Protein AF-A0AAD7UDD6-F1 (afdb_monomer_lite)

pLDDT: mean 72.3, std 20.08, range [33.0, 93.81]

Secondary structure (DSSP, 8-state):
------HHHHHHHHHTT--TT-B-TT--BHHHHHHHTT-HHHHHHHHTTT--TT---TT---HHHHHHHHT-HHHHHHHHHTT--TT---TT---HHHHHHHHHHTTSS--GGGTT--SSS--HHHHHHHHS------

Organism: NCBI:txid2483200

InterPro domains:
  IPR002110 Ankyrin repeat [PF12796] (10-89)
  IPR002110 Ankyrin repeat [PR01415] (27-42)
  IPR002110 Ankyrin repeat [PR01415] (75-89)
  IPR002110 Ankyrin repeat [PS50088] (26-58)
  IPR002110 Ankyrin repeat [PS50088] (59-91)
  IPR002110 Ankyrin repeat [SM00248] (26-55)
  IPR002110 Ankyrin repeat [SM00248] (59-88)
  IPR036770 Ankyrin repeat-containing domain superfamily [G3DSA:1.25.40.20] (4-131)
  IPR036770 Ankyrin repeat-containing domain superfamily [SSF48403] (9-103)

Foldseek 3Di:
DPPDPDLVNLVVCVVVVHDLQDADPQQAGQLLVCLLVLPLSSNVVSVVSPHDQCRATPQSQGSLLNNLLNVSVSSNVVSVVSPRDQCRAGNLNDGSPNSNVCSVVCVVDDDPPCPPDDPPPPPPVVVVVVVPPDDPDD

Radius of gyration: 17.07 Å; chains: 1; bounding box: 42×26×57 Å

Structure (mmCIF, N/CA/C/O backbone):
data_AF-A0AAD7UDD6-F1
#
_entry.id   AF-A0AAD7UDD6-F1
#
loop_
_atom_site.group_PDB
_atom_site.id
_atom_site.type_symbol
_atom_site.label_atom_id
_atom_site.label_alt_id
_atom_site.label_comp_id
_atom_site.label_asym_id
_atom_site.label_entity_id
_atom_site.label_seq_id
_atom_site.pdbx_PDB_ins_code
_atom_site.Cartn_x
_atom_site.Cartn_y
_atom_site.Cartn_z
_atom_site.occupancy
_atom_site.B_iso_or_equiv
_atom_site.auth_seq_id
_atom_site.auth_comp_id
_atom_site.auth_asym_id
_atom_site.auth_atom_id
_atom_site.pdbx_PDB_model_num
ATOM 1 N N . MET A 1 1 ? 15.458 4.733 -7.124 1.00 36.47 1 MET A N 1
ATOM 2 C CA . MET A 1 1 ? 14.985 6.051 -7.611 1.00 36.47 1 MET A CA 1
ATOM 3 C C . MET A 1 1 ? 13.513 5.931 -8.015 1.00 36.47 1 MET A C 1
ATOM 5 O O . MET A 1 1 ? 13.216 5.771 -9.183 1.00 36.47 1 MET A O 1
ATOM 9 N N . LEU A 1 2 ? 12.586 5.929 -7.047 1.00 40.62 2 LEU A N 1
ATOM 10 C CA . LEU A 1 2 ? 11.126 5.812 -7.273 1.00 40.62 2 LEU A CA 1
ATOM 11 C C . LEU A 1 2 ? 10.439 7.191 -7.199 1.00 40.62 2 LEU A C 1
ATOM 13 O O . LEU A 1 2 ? 9.331 7.343 -6.691 1.00 40.62 2 LEU A O 1
ATOM 17 N N . MET A 1 3 ? 11.142 8.228 -7.656 1.00 45.69 3 MET A N 1
ATOM 18 C CA . MET A 1 3 ? 10.623 9.591 -7.691 1.00 45.69 3 MET A CA 1
ATOM 19 C C . MET A 1 3 ? 9.809 9.738 -8.981 1.00 45.69 3 MET A C 1
ATOM 21 O O . MET A 1 3 ? 10.383 9.797 -10.060 1.00 45.69 3 MET A O 1
ATOM 25 N N . MET A 1 4 ? 8.482 9.803 -8.830 1.00 53.50 4 MET A N 1
ATOM 26 C CA . MET A 1 4 ? 7.482 10.166 -9.852 1.00 53.50 4 MET A CA 1
ATOM 27 C C . MET A 1 4 ? 6.949 9.043 -10.756 1.00 53.50 4 MET A C 1
ATOM 29 O O . MET A 1 4 ? 7.048 9.112 -11.971 1.00 53.50 4 MET A O 1
ATOM 33 N N . LEU A 1 5 ? 6.267 8.045 -10.182 1.00 62.84 5 LEU A N 1
ATOM 3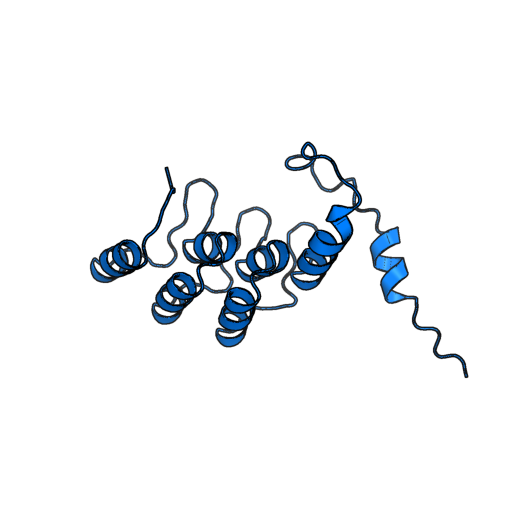4 C CA . LEU A 1 5 ? 5.306 7.239 -10.960 1.00 62.84 5 LEU A CA 1
ATOM 35 C C . LEU A 1 5 ? 4.222 8.171 -11.531 1.00 62.84 5 LEU A C 1
ATOM 37 O O . LEU A 1 5 ? 3.345 8.592 -10.780 1.00 62.84 5 LEU A O 1
ATOM 41 N N . SER A 1 6 ? 4.274 8.529 -12.811 1.00 72.31 6 SER A N 1
ATOM 42 C CA . SER A 1 6 ? 3.143 9.181 -13.475 1.00 72.31 6 SER A CA 1
ATOM 43 C C . SER A 1 6 ? 2.039 8.152 -13.729 1.00 72.31 6 SER A C 1
ATOM 45 O O . SER A 1 6 ? 2.318 6.966 -13.923 1.00 72.31 6 SER A O 1
ATOM 47 N N . VAL A 1 7 ? 0.776 8.585 -13.780 1.00 74.31 7 VAL A N 1
ATOM 48 C CA . VAL A 1 7 ? -0.351 7.720 -14.185 1.00 74.31 7 VAL A CA 1
ATOM 49 C C . VAL A 1 7 ? -0.068 7.067 -15.541 1.00 74.31 7 VAL A C 1
ATOM 51 O O . VAL A 1 7 ? -0.381 5.896 -15.750 1.00 74.31 7 VAL A O 1
ATOM 54 N N . SER A 1 8 ? 0.559 7.808 -16.458 1.00 80.38 8 SER A N 1
ATOM 55 C CA . SER A 1 8 ? 0.923 7.317 -17.789 1.00 80.38 8 SER A CA 1
ATOM 56 C C . SER A 1 8 ? 1.927 6.168 -17.726 1.00 80.38 8 SER A C 1
ATOM 58 O O . SER A 1 8 ? 1.731 5.159 -18.401 1.00 80.38 8 SER A O 1
ATOM 60 N N . ASP A 1 9 ? 2.948 6.275 -16.875 1.00 79.50 9 ASP A N 1
ATOM 61 C CA . ASP A 1 9 ? 3.977 5.240 -16.731 1.00 79.50 9 ASP A CA 1
ATOM 62 C C . ASP A 1 9 ? 3.382 3.957 -16.151 1.00 79.50 9 ASP A C 1
ATOM 64 O O . ASP A 1 9 ? 3.631 2.869 -16.669 1.00 79.50 9 ASP A O 1
ATOM 68 N N . VAL A 1 10 ? 2.516 4.090 -15.137 1.00 80.12 10 VAL A N 1
ATOM 69 C CA . VAL A 1 10 ? 1.773 2.961 -14.554 1.00 80.12 10 VAL A CA 1
ATOM 70 C C . VAL A 1 10 ? 0.916 2.280 -15.616 1.00 80.12 10 VAL A C 1
ATOM 72 O O . VAL A 1 10 ? 0.968 1.062 -15.776 1.00 80.12 10 VAL A O 1
ATOM 75 N N . ARG A 1 11 ? 0.155 3.052 -16.401 1.00 77.94 11 ARG A N 1
ATOM 76 C CA . ARG A 1 11 ? -0.703 2.497 -17.457 1.00 77.94 11 ARG A CA 1
ATOM 77 C C . ARG A 1 11 ? 0.100 1.773 -18.534 1.00 77.94 11 ARG A C 1
ATOM 79 O O . ARG A 1 11 ? -0.327 0.702 -18.964 1.00 77.94 11 ARG A O 1
ATOM 86 N N . ILE A 1 12 ? 1.232 2.334 -18.959 1.00 81.62 12 ILE A N 1
ATOM 87 C CA . ILE A 1 12 ? 2.105 1.735 -19.976 1.00 81.62 12 ILE A CA 1
ATOM 88 C C . ILE A 1 12 ? 2.763 0.459 -19.443 1.00 81.62 12 ILE A C 1
ATOM 90 O O . ILE A 1 12 ? 2.795 -0.543 -20.156 1.00 81.62 12 ILE A O 1
ATOM 94 N N . ALA A 1 13 ? 3.254 0.459 -18.201 1.00 80.25 13 ALA A N 1
ATOM 95 C CA . ALA A 1 13 ? 3.853 -0.723 -17.585 1.00 80.25 13 ALA A CA 1
ATOM 96 C C . ALA A 1 13 ? 2.846 -1.883 -17.504 1.00 80.25 13 ALA A C 1
ATOM 98 O O . ALA A 1 13 ? 3.136 -2.986 -17.972 1.00 80.25 13 ALA A O 1
ATOM 99 N N . LEU A 1 14 ? 1.629 -1.613 -17.025 1.00 81.06 14 LEU A N 1
ATOM 100 C CA . LEU A 1 14 ? 0.566 -2.620 -16.940 1.00 81.06 14 LEU A CA 1
ATOM 101 C C . LEU A 1 14 ? 0.113 -3.105 -18.326 1.00 81.06 14 LEU A C 1
ATOM 103 O O . LEU A 1 14 ? -0.134 -4.292 -18.508 1.00 81.06 14 LEU A O 1
ATOM 107 N N . ALA A 1 15 ? 0.058 -2.222 -19.331 1.00 80.94 15 ALA A N 1
ATOM 108 C CA . ALA A 1 15 ? -0.261 -2.612 -20.709 1.00 80.94 15 ALA A CA 1
ATOM 109 C C . ALA A 1 15 ? 0.813 -3.514 -21.344 1.00 80.94 15 ALA A C 1
ATOM 111 O O . ALA A 1 15 ? 0.507 -4.309 -22.227 1.00 80.94 15 ALA A O 1
ATOM 112 N N . ARG A 1 16 ? 2.065 -3.413 -20.883 1.00 84.56 16 ARG A N 1
ATOM 113 C CA . ARG A 1 16 ? 3.181 -4.277 -21.301 1.00 84.56 16 ARG A CA 1
ATOM 114 C C . ARG A 1 16 ? 3.235 -5.614 -20.549 1.00 84.56 16 ARG A C 1
ATOM 116 O O . ARG A 1 16 ? 4.188 -6.358 -20.745 1.00 84.56 16 ARG A O 1
ATOM 123 N N . GLY A 1 17 ? 2.250 -5.911 -19.699 1.00 81.25 17 GLY A N 1
ATOM 124 C CA . GLY A 1 17 ? 2.176 -7.168 -18.951 1.00 81.25 17 GLY A CA 1
ATOM 125 C C . GLY A 1 17 ? 3.045 -7.214 -17.693 1.00 81.25 17 GLY A C 1
ATOM 126 O O . GLY A 1 17 ? 3.361 -8.303 -17.225 1.00 81.25 17 GLY A O 1
ATOM 127 N N . HIS A 1 18 ? 3.449 -6.061 -17.144 1.00 83.19 18 HIS A N 1
ATOM 128 C CA . HIS A 1 18 ? 4.107 -6.043 -15.835 1.00 83.19 18 HIS A CA 1
ATOM 129 C C . HIS A 1 18 ? 3.117 -6.455 -14.746 1.00 83.19 18 HIS A C 1
ATOM 131 O O . HIS A 1 18 ? 1.948 -6.065 -14.783 1.00 83.19 18 HIS A O 1
ATOM 137 N N . ASP A 1 19 ? 3.611 -7.198 -13.759 1.00 86.06 19 ASP A N 1
ATOM 138 C CA . ASP A 1 19 ? 2.830 -7.567 -12.586 1.00 86.06 19 ASP A CA 1
ATOM 139 C C . ASP A 1 19 ? 2.434 -6.316 -11.786 1.00 86.06 19 ASP A C 1
ATOM 141 O O . ASP A 1 19 ? 3.283 -5.524 -11.367 1.00 86.06 19 ASP A O 1
ATOM 145 N N . VAL A 1 20 ? 1.128 -6.147 -11.574 1.00 87.94 20 VAL A N 1
ATOM 146 C CA . VAL A 1 20 ? 0.541 -5.055 -10.786 1.00 87.94 20 VAL A CA 1
ATOM 147 C C . VAL A 1 20 ? 0.914 -5.150 -9.302 1.00 87.94 20 VAL A C 1
ATOM 149 O O . VAL A 1 20 ? 0.955 -4.135 -8.605 1.00 87.94 20 VAL A O 1
ATOM 152 N N . ASN A 1 21 ? 1.238 -6.357 -8.832 1.00 88.25 21 ASN A N 1
ATOM 153 C CA . ASN A 1 21 ? 1.582 -6.655 -7.446 1.00 88.25 21 ASN A CA 1
ATOM 154 C C . ASN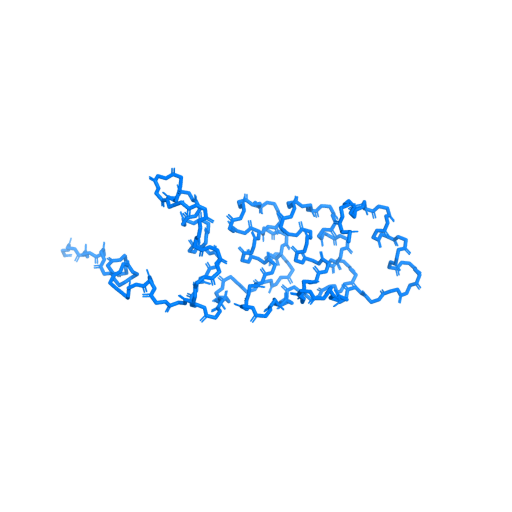 A 1 21 ? 3.088 -6.659 -7.186 1.00 88.25 21 ASN A C 1
ATOM 156 O O . ASN A 1 21 ? 3.529 -7.095 -6.118 1.00 88.25 21 ASN A O 1
ATOM 160 N N . CYS A 1 22 ? 3.882 -6.140 -8.128 1.00 86.19 22 CYS A N 1
ATOM 161 C CA . CYS A 1 22 ? 5.319 -6.046 -7.947 1.00 86.19 22 CYS A CA 1
ATOM 162 C C . CYS A 1 22 ? 5.668 -5.216 -6.701 1.00 86.19 22 CYS A C 1
ATOM 164 O O . CYS A 1 22 ? 4.973 -4.264 -6.316 1.00 86.19 22 CYS A O 1
ATOM 166 N N . ARG A 1 23 ? 6.761 -5.616 -6.053 1.00 85.19 23 ARG A N 1
ATOM 167 C CA . ARG A 1 23 ? 7.280 -4.986 -4.841 1.00 85.19 23 ARG A CA 1
ATOM 168 C C . ARG A 1 23 ? 8.689 -4.481 -5.100 1.00 85.19 23 ARG A C 1
ATOM 170 O O . ARG A 1 23 ? 9.440 -5.109 -5.842 1.00 85.19 23 ARG A O 1
ATOM 177 N N . ASP A 1 24 ? 9.030 -3.350 -4.498 1.00 81.88 24 ASP A N 1
ATOM 178 C CA . ASP A 1 24 ? 10.409 -2.867 -4.495 1.00 81.88 24 ASP A CA 1
ATOM 179 C C . ASP A 1 24 ? 11.272 -3.589 -3.444 1.00 81.88 24 ASP A C 1
ATOM 181 O O . ASP A 1 24 ? 10.774 -4.397 -2.659 1.00 81.88 24 ASP A O 1
ATOM 185 N N . ASP A 1 25 ? 12.563 -3.255 -3.387 1.00 81.81 25 ASP A N 1
ATOM 186 C CA . ASP A 1 25 ? 13.522 -3.848 -2.438 1.00 81.81 25 ASP A CA 1
ATOM 187 C C . ASP A 1 25 ? 13.150 -3.614 -0.961 1.00 81.81 25 ASP A C 1
ATOM 189 O O . ASP A 1 25 ? 13.657 -4.281 -0.065 1.00 81.81 25 ASP A O 1
ATOM 193 N N . SER A 1 26 ? 12.257 -2.657 -0.684 1.00 77.19 26 SER A N 1
ATOM 194 C CA . SER A 1 26 ? 11.722 -2.373 0.653 1.00 77.19 26 SER A CA 1
ATOM 195 C C . SER A 1 26 ? 10.396 -3.096 0.930 1.00 77.19 26 SER A C 1
ATOM 197 O O . SER A 1 26 ? 9.757 -2.844 1.956 1.00 77.19 26 SER A O 1
ATOM 199 N N . GLY A 1 27 ? 9.951 -3.965 0.019 1.00 82.50 27 GLY A N 1
ATOM 200 C CA . GLY A 1 27 ? 8.696 -4.705 0.108 1.00 82.50 27 GLY A CA 1
ATOM 201 C C . GLY A 1 27 ? 7.449 -3.854 -0.138 1.00 82.50 27 GLY A C 1
ATOM 202 O O . GLY A 1 27 ? 6.354 -4.272 0.234 1.00 82.50 27 GLY A O 1
ATOM 203 N N . ARG A 1 28 ? 7.579 -2.658 -0.724 1.00 84.31 28 ARG A N 1
ATOM 204 C CA . ARG A 1 28 ? 6.443 -1.767 -1.002 1.00 84.31 28 ARG A CA 1
ATOM 205 C C . ARG A 1 28 ? 5.810 -2.138 -2.334 1.00 84.31 28 ARG A C 1
ATOM 207 O O . ARG A 1 28 ? 6.492 -2.134 -3.356 1.00 84.31 28 ARG A O 1
ATOM 214 N N . SER A 1 29 ? 4.505 -2.401 -2.331 1.00 89.50 29 SER A N 1
ATOM 215 C CA . SER A 1 29 ? 3.735 -2.551 -3.568 1.00 89.50 29 SER A CA 1
ATOM 216 C C . SER A 1 29 ? 3.517 -1.201 -4.259 1.00 89.50 29 SER A C 1
ATOM 218 O O . SER A 1 29 ? 3.558 -0.140 -3.626 1.00 89.50 29 SER A O 1
ATOM 220 N N . LEU A 1 30 ? 3.213 -1.231 -5.557 1.00 88.19 30 LEU A N 1
ATOM 221 C CA . LEU A 1 30 ? 2.756 -0.049 -6.300 1.00 88.19 30 LEU A CA 1
ATOM 222 C C . LEU A 1 30 ? 1.584 0.653 -5.596 1.00 88.19 30 LEU A C 1
ATOM 224 O O . LEU A 1 30 ? 1.579 1.881 -5.470 1.00 88.19 30 LEU A O 1
ATOM 228 N N . LEU A 1 31 ? 0.625 -0.128 -5.085 1.00 91.25 31 LEU A N 1
ATOM 229 C CA . LEU A 1 31 ? -0.545 0.384 -4.375 1.00 91.25 31 LEU A CA 1
ATOM 230 C C . LEU A 1 31 ? -0.160 1.053 -3.048 1.00 91.25 31 LEU A C 1
ATOM 232 O O . LEU A 1 31 ? -0.694 2.113 -2.721 1.00 91.25 31 LEU A O 1
ATOM 236 N N . TYR A 1 32 ? 0.817 0.502 -2.323 1.00 89.81 32 TYR A N 1
ATOM 237 C CA . TYR A 1 32 ? 1.367 1.129 -1.120 1.00 89.81 32 TYR A CA 1
ATOM 238 C C . TYR A 1 32 ? 2.003 2.489 -1.438 1.00 89.81 32 TYR A C 1
ATOM 240 O O . TYR A 1 32 ? 1.739 3.476 -0.754 1.00 89.81 32 TYR A O 1
ATOM 248 N N . VAL A 1 33 ? 2.811 2.574 -2.500 1.00 87.56 33 VAL A N 1
ATOM 249 C CA . VAL A 1 33 ? 3.468 3.830 -2.903 1.00 87.56 33 VAL A CA 1
ATOM 250 C C . VAL A 1 33 ? 2.446 4.872 -3.371 1.00 87.56 33 VAL A C 1
ATOM 252 O O . VAL A 1 33 ? 2.585 6.055 -3.055 1.00 87.56 33 VAL A O 1
ATOM 255 N N . ALA A 1 34 ? 1.406 4.462 -4.103 1.00 89.94 34 ALA A N 1
ATOM 256 C CA . ALA A 1 34 ? 0.295 5.342 -4.464 1.00 89.94 34 ALA A CA 1
ATOM 257 C C . ALA A 1 34 ? -0.438 5.862 -3.219 1.00 89.94 34 ALA A C 1
ATOM 259 O O . ALA A 1 34 ? -0.723 7.057 -3.135 1.00 89.94 34 ALA A O 1
ATOM 260 N N . SER A 1 35 ? -0.650 4.986 -2.235 1.00 90.69 35 SER A N 1
ATOM 261 C CA . SER A 1 35 ? -1.345 5.315 -0.991 1.00 90.69 35 SER A CA 1
ATOM 262 C C . SER A 1 35 ? -0.552 6.250 -0.091 1.00 90.69 35 SER A C 1
ATOM 264 O O . SER A 1 35 ? -1.114 7.196 0.447 1.00 90.69 35 SER A O 1
ATOM 266 N N . TYR A 1 36 ? 0.762 6.053 0.005 1.00 88.56 36 TYR A N 1
ATOM 267 C CA . TYR A 1 36 ? 1.669 6.968 0.696 1.00 88.56 36 TYR A CA 1
ATOM 268 C C . TYR A 1 36 ? 1.666 8.372 0.073 1.00 88.56 36 TYR A C 1
ATOM 270 O O . TYR A 1 36 ? 1.644 9.377 0.779 1.00 88.56 36 TYR A O 1
ATOM 278 N N . GLY A 1 37 ? 1.666 8.443 -1.261 1.00 85.25 37 GLY A N 1
ATOM 279 C CA . GLY A 1 37 ? 1.682 9.705 -2.001 1.00 85.25 37 GLY A CA 1
ATOM 280 C C . GLY A 1 37 ? 0.320 10.382 -2.170 1.00 85.25 37 GLY A C 1
ATOM 281 O O . GLY A 1 37 ? 0.269 11.417 -2.826 1.00 85.25 37 GLY A O 1
ATOM 282 N N . GLY A 1 38 ? -0.773 9.802 -1.662 1.00 88.75 38 GLY A N 1
ATOM 283 C CA . GLY A 1 38 ? -2.123 10.355 -1.832 1.00 88.75 38 GLY A CA 1
ATOM 284 C C . GLY A 1 38 ? -2.645 10.327 -3.273 1.00 88.75 38 GLY A C 1
ATOM 285 O O . GLY A 1 38 ? -3.535 11.092 -3.630 1.00 88.75 38 GLY A O 1
ATOM 286 N N . ARG A 1 39 ? -2.089 9.464 -4.131 1.00 90.56 39 ARG A N 1
ATOM 287 C CA . ARG A 1 39 ? -2.391 9.429 -5.571 1.00 90.56 39 ARG A CA 1
ATOM 288 C C . ARG A 1 39 ? -3.583 8.527 -5.854 1.00 90.56 39 ARG A C 1
ATOM 290 O O . ARG A 1 39 ? -3.421 7.367 -6.238 1.00 90.56 39 ARG A O 1
ATOM 297 N N . ALA A 1 40 ? -4.781 9.055 -5.609 1.00 91.94 40 ALA A N 1
ATOM 298 C CA . ALA A 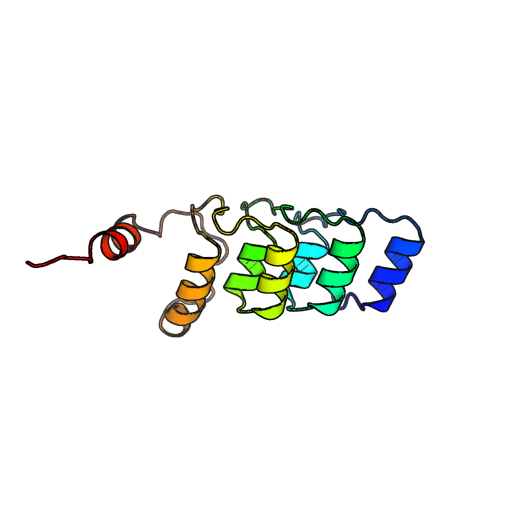1 40 ? -6.044 8.334 -5.773 1.00 91.94 40 ALA A CA 1
ATOM 299 C C . ALA A 1 40 ? -6.300 7.886 -7.223 1.00 91.94 40 ALA A C 1
ATOM 301 O O . ALA A 1 40 ? -6.855 6.815 -7.452 1.00 91.94 40 ALA A O 1
ATOM 302 N N . ASP A 1 41 ? -5.854 8.673 -8.199 1.00 91.19 41 ASP A N 1
ATOM 303 C CA . ASP A 1 41 ? -5.866 8.353 -9.626 1.00 91.19 41 ASP A CA 1
ATOM 304 C C . ASP A 1 41 ? -5.048 7.093 -9.950 1.00 91.19 41 ASP A C 1
ATOM 306 O O . ASP A 1 41 ? -5.537 6.182 -10.619 1.00 91.19 41 ASP A O 1
ATOM 310 N N . ILE A 1 42 ? -3.825 7.005 -9.426 1.00 90.75 42 ILE A N 1
ATOM 311 C CA . ILE A 1 42 ? -2.960 5.835 -9.597 1.00 90.75 42 ILE A CA 1
ATOM 312 C C . ILE A 1 42 ? -3.508 4.641 -8.818 1.00 90.75 42 ILE A C 1
ATOM 314 O O . ILE A 1 42 ? -3.553 3.540 -9.361 1.00 90.75 42 ILE A O 1
ATOM 318 N N . ALA A 1 43 ? -3.944 4.847 -7.571 1.00 92.50 43 ALA A N 1
ATOM 319 C CA . ALA A 1 43 ? -4.525 3.787 -6.750 1.00 92.50 43 ALA A CA 1
ATOM 320 C C . ALA A 1 43 ? -5.735 3.141 -7.442 1.00 92.50 43 ALA A C 1
ATOM 322 O O . ALA A 1 43 ? -5.823 1.916 -7.483 1.00 92.50 43 ALA A O 1
ATOM 323 N N . ARG A 1 44 ? -6.598 3.951 -8.074 1.00 93.19 44 ARG A N 1
ATOM 324 C CA . ARG A 1 44 ? -7.730 3.470 -8.876 1.00 93.19 44 ARG A CA 1
ATOM 325 C C . ARG A 1 44 ? -7.282 2.582 -10.028 1.00 93.19 44 ARG A C 1
ATOM 327 O O . ARG A 1 44 ? -7.725 1.448 -10.130 1.00 93.19 44 ARG A O 1
ATOM 334 N N . VAL A 1 45 ? -6.352 3.070 -10.853 1.00 91.31 45 VAL A N 1
ATOM 335 C CA . VAL A 1 45 ? -5.840 2.310 -12.005 1.00 91.31 45 VAL A CA 1
ATOM 336 C C . VAL A 1 45 ? -5.220 0.982 -11.571 1.00 91.31 45 VAL A C 1
ATOM 338 O O . VAL A 1 45 ? -5.361 -0.011 -12.277 1.00 91.31 45 VAL A O 1
ATOM 341 N N . LEU A 1 46 ? -4.521 0.955 -10.437 1.00 91.38 46 LEU A N 1
ATOM 342 C CA . LEU A 1 46 ? -3.921 -0.267 -9.906 1.00 91.38 46 LEU A CA 1
ATOM 343 C C . LEU A 1 46 ? -4.994 -1.261 -9.446 1.00 91.38 46 LEU A C 1
ATOM 345 O O . LEU A 1 46 ? -4.936 -2.434 -9.809 1.00 91.38 46 LEU A O 1
ATOM 349 N N . LEU A 1 47 ? -5.992 -0.798 -8.697 1.00 92.19 47 LEU A N 1
ATOM 350 C CA . LEU A 1 47 ? -7.070 -1.648 -8.192 1.00 92.19 47 LEU A CA 1
ATOM 351 C C . LEU A 1 47 ? -7.976 -2.184 -9.304 1.00 92.19 47 LEU A C 1
ATOM 353 O O . LEU A 1 47 ? -8.280 -3.374 -9.312 1.00 92.19 47 LEU A O 1
ATOM 357 N N . ASP A 1 48 ? -8.290 -1.368 -10.312 1.00 91.00 48 ASP A N 1
ATOM 358 C CA . ASP A 1 48 ? -9.007 -1.798 -11.524 1.00 91.00 48 ASP A CA 1
ATOM 359 C C . ASP A 1 48 ? -8.250 -2.891 -12.301 1.00 91.00 48 ASP A C 1
ATOM 361 O O . ASP A 1 48 ? -8.822 -3.605 -13.126 1.00 91.00 48 ASP A O 1
ATOM 365 N N . ARG A 1 49 ? -6.940 -3.014 -12.066 1.00 89.44 49 ARG A N 1
ATOM 366 C CA . ARG A 1 49 ? -6.058 -4.012 -12.684 1.00 89.44 49 ARG A CA 1
ATOM 367 C C . ARG A 1 49 ? -5.750 -5.189 -11.767 1.00 89.44 49 ARG A C 1
ATOM 369 O O . ARG A 1 49 ? -4.887 -5.991 -12.109 1.00 89.44 49 ARG A O 1
ATOM 376 N N . GLY A 1 50 ? -6.464 -5.318 -10.651 1.00 89.25 50 GLY A N 1
ATOM 377 C CA . GLY A 1 50 ? -6.322 -6.444 -9.732 1.00 89.25 50 GLY A CA 1
ATOM 378 C C . GLY A 1 50 ? -5.131 -6.319 -8.785 1.00 89.25 50 GLY A C 1
ATOM 379 O O . GLY A 1 50 ? -4.564 -7.336 -8.386 1.00 89.25 50 GLY A O 1
ATOM 380 N N . ALA A 1 51 ? -4.725 -5.092 -8.438 1.00 92.00 51 ALA A N 1
ATOM 381 C CA . ALA A 1 51 ? -3.792 -4.893 -7.336 1.00 92.00 51 ALA A CA 1
ATOM 382 C C . ALA A 1 51 ? -4.357 -5.489 -6.041 1.00 92.00 51 ALA A C 1
ATOM 384 O O . ALA A 1 51 ? -5.519 -5.275 -5.698 1.00 92.00 51 ALA A O 1
ATOM 385 N N . ASP A 1 52 ? -3.510 -6.195 -5.304 1.00 91.69 52 ASP A N 1
ATOM 386 C CA . ASP A 1 52 ? -3.824 -6.739 -3.995 1.00 91.69 52 ASP A CA 1
ATOM 387 C C . ASP A 1 52 ? -3.970 -5.593 -2.987 1.00 91.69 52 ASP A C 1
ATOM 389 O O . ASP A 1 52 ? -2.999 -4.950 -2.569 1.00 91.69 52 ASP A O 1
ATOM 393 N N . VAL A 1 53 ? -5.219 -5.344 -2.597 1.00 92.88 53 VAL A N 1
ATOM 394 C CA . VAL A 1 53 ? -5.599 -4.315 -1.628 1.00 92.88 53 VAL A CA 1
ATOM 395 C C . VAL A 1 53 ? -5.033 -4.592 -0.228 1.00 92.88 53 VAL A C 1
ATOM 397 O O . VAL A 1 53 ? -4.811 -3.657 0.546 1.00 92.88 53 VAL A O 1
ATOM 400 N N . HIS A 1 54 ? -4.719 -5.853 0.077 1.00 88.38 54 HIS A N 1
ATOM 401 C CA . HIS A 1 54 ? -4.158 -6.296 1.352 1.00 88.38 54 HIS A CA 1
ATOM 402 C C . HIS A 1 54 ? -2.632 -6.440 1.317 1.00 88.38 54 HIS A C 1
ATOM 404 O O . HIS A 1 54 ? -2.047 -6.920 2.289 1.00 88.38 54 HIS A O 1
ATOM 410 N N . ALA A 1 55 ? -1.965 -5.999 0.243 1.00 87.94 55 ALA A N 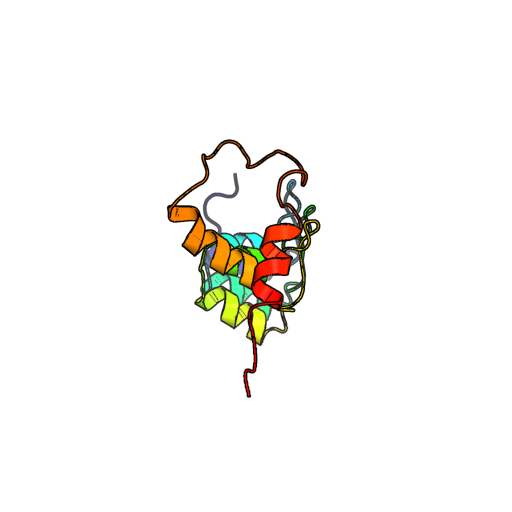1
ATOM 411 C CA . ALA A 1 55 ? -0.520 -6.125 0.095 1.00 87.94 55 ALA A CA 1
ATOM 412 C C . ALA A 1 55 ? 0.237 -5.335 1.176 1.00 87.94 55 ALA A C 1
ATOM 414 O O . ALA A 1 55 ? 0.449 -4.125 1.059 1.00 87.94 55 ALA A O 1
ATOM 415 N N . THR A 1 56 ? 0.684 -6.034 2.217 1.00 86.00 56 THR A N 1
ATOM 416 C CA . THR A 1 56 ? 1.436 -5.450 3.329 1.00 86.00 56 THR A CA 1
ATOM 417 C C . THR A 1 56 ? 2.936 -5.393 3.067 1.00 86.00 56 THR A C 1
ATOM 419 O O . THR A 1 56 ? 3.519 -6.240 2.382 1.00 86.00 56 THR A O 1
ATOM 422 N N . ARG A 1 57 ? 3.573 -4.383 3.666 1.00 84.81 57 ARG A N 1
ATOM 423 C CA . ARG A 1 57 ? 5.030 -4.293 3.816 1.00 84.81 57 ARG A CA 1
ATOM 424 C C . ARG A 1 57 ? 5.510 -5.225 4.944 1.00 84.81 57 ARG A C 1
ATOM 426 O O . ARG A 1 57 ? 4.710 -5.777 5.695 1.00 84.81 57 ARG A O 1
ATOM 433 N N . CYS A 1 58 ? 6.825 -5.385 5.087 1.00 78.50 58 CYS A N 1
ATOM 434 C CA . CYS A 1 58 ? 7.472 -6.200 6.122 1.00 78.50 58 CYS A CA 1
ATOM 435 C C . CYS A 1 58 ? 7.086 -5.872 7.579 1.00 78.50 58 CYS A C 1
ATOM 437 O O . CYS A 1 58 ? 7.197 -6.743 8.431 1.00 78.50 58 CYS A O 1
ATOM 439 N N . ASP A 1 59 ? 6.610 -4.661 7.872 1.00 76.00 59 ASP A N 1
ATOM 440 C CA . ASP A 1 59 ? 6.095 -4.245 9.189 1.00 76.00 59 ASP A CA 1
ATOM 441 C C . ASP A 1 59 ? 4.580 -4.494 9.356 1.00 76.00 59 ASP A C 1
ATOM 443 O O . ASP A 1 59 ? 3.947 -4.016 10.295 1.00 76.00 59 ASP A O 1
ATOM 447 N N . GLY A 1 60 ? 3.948 -5.170 8.398 1.00 82.50 60 GLY A N 1
ATOM 448 C CA . GLY A 1 60 ? 2.500 -5.354 8.375 1.00 82.50 60 GLY A CA 1
ATOM 449 C C . GLY A 1 60 ? 1.712 -4.103 7.969 1.00 82.50 60 GLY A C 1
ATOM 450 O O . GLY A 1 60 ? 0.484 -4.145 7.991 1.00 82.50 60 GLY A O 1
ATOM 451 N N . SER A 1 61 ? 2.363 -3.002 7.567 1.00 83.56 61 SER A N 1
ATOM 452 C CA . SER A 1 61 ? 1.652 -1.813 7.080 1.00 83.56 61 SER A CA 1
ATOM 453 C C . SER A 1 61 ? 0.954 -2.099 5.751 1.00 83.56 61 SER A C 1
ATOM 455 O O . SER A 1 61 ? 1.610 -2.399 4.750 1.00 83.56 61 SER A O 1
ATOM 457 N N . SER A 1 62 ? -0.373 -1.966 5.737 1.00 89.81 62 SER A N 1
ATOM 458 C CA . SER A 1 62 ? -1.213 -2.074 4.541 1.00 89.81 62 SER A CA 1
ATOM 459 C C . SER A 1 62 ? -1.301 -0.738 3.779 1.00 89.81 62 SER A C 1
ATOM 461 O O . SER A 1 62 ? -0.990 0.324 4.339 1.00 89.81 62 SER A O 1
ATOM 463 N N . PRO A 1 63 ? -1.764 -0.742 2.514 1.00 90.62 63 PRO A N 1
ATOM 464 C CA . PRO A 1 63 ? -2.047 0.485 1.770 1.00 90.62 63 PRO A CA 1
ATOM 465 C C . PRO A 1 63 ? -3.056 1.389 2.504 1.00 90.62 63 PRO A C 1
ATOM 467 O O . PRO A 1 63 ? -2.899 2.610 2.534 1.00 90.62 63 PRO A O 1
ATOM 470 N N . LEU A 1 64 ? -4.046 0.794 3.181 1.00 89.75 64 LEU A N 1
ATOM 471 C CA . LEU A 1 64 ? -5.041 1.534 3.962 1.00 89.75 64 LEU A CA 1
ATOM 472 C C . LEU A 1 64 ? -4.434 2.166 5.218 1.00 89.75 64 LEU A C 1
ATOM 474 O O . LEU A 1 64 ? -4.744 3.317 5.539 1.00 89.75 64 LEU A O 1
ATOM 478 N N . PHE A 1 65 ? -3.547 1.443 5.909 1.00 87.31 65 PHE A N 1
ATOM 479 C CA . PHE A 1 65 ? -2.827 1.970 7.066 1.00 87.31 65 PHE A CA 1
ATOM 480 C C . PHE A 1 65 ? -2.029 3.220 6.692 1.00 87.31 65 PHE A C 1
ATOM 482 O O . PHE A 1 65 ? -2.151 4.250 7.357 1.00 87.31 65 PHE A O 1
ATOM 489 N N . ILE A 1 66 ? -1.256 3.161 5.602 1.00 87.00 66 ILE A N 1
ATOM 490 C CA . ILE A 1 66 ? -0.422 4.292 5.193 1.00 87.00 66 ILE A CA 1
ATOM 491 C C . ILE A 1 66 ? -1.256 5.474 4.682 1.00 87.00 66 ILE A C 1
ATOM 493 O O . ILE A 1 66 ? -0.971 6.608 5.060 1.00 87.00 66 ILE A O 1
ATOM 497 N N . ALA A 1 67 ? -2.330 5.229 3.921 1.00 88.62 67 ALA A N 1
ATOM 498 C CA . ALA A 1 67 ? -3.257 6.283 3.503 1.00 88.62 67 ALA A CA 1
ATOM 499 C C . ALA A 1 67 ? -3.883 6.992 4.714 1.00 88.62 67 ALA A C 1
ATOM 501 O O . ALA A 1 67 ? -3.948 8.219 4.753 1.00 88.62 67 ALA A O 1
ATOM 502 N N . SER A 1 68 ? -4.281 6.229 5.736 1.00 86.75 68 SER A N 1
ATOM 503 C CA . SER A 1 68 ? -4.870 6.772 6.965 1.00 86.75 68 SER A CA 1
ATOM 504 C C . SER A 1 68 ? -3.850 7.559 7.789 1.00 86.75 68 SER A C 1
ATOM 506 O O . SER A 1 68 ? -4.156 8.646 8.276 1.00 86.75 68 SER A O 1
ATOM 508 N N . ARG A 1 69 ? -2.617 7.049 7.903 1.00 84.12 69 ARG A N 1
ATOM 509 C CA . ARG A 1 69 ? -1.522 7.710 8.624 1.00 84.12 69 ARG A CA 1
ATOM 510 C C . ARG A 1 69 ? -1.117 9.038 7.995 1.00 84.12 69 ARG A C 1
ATOM 512 O O . ARG A 1 69 ? -0.800 9.971 8.725 1.00 84.12 69 ARG A O 1
ATOM 519 N N . GLU A 1 70 ? -1.114 9.124 6.668 1.00 83.44 70 GLU A N 1
ATOM 520 C CA . GLU A 1 70 ? -0.796 10.363 5.950 1.00 83.44 70 GLU A CA 1
ATOM 521 C C . GLU A 1 70 ? -2.024 11.278 5.763 1.00 83.44 70 GLU A C 1
ATOM 523 O O . GLU A 1 70 ? -1.876 12.435 5.379 1.00 83.44 70 GLU A O 1
ATOM 528 N N . GLY A 1 71 ? -3.230 10.804 6.103 1.00 84.81 71 GLY A N 1
ATOM 529 C CA . GLY A 1 71 ? -4.468 11.588 6.046 1.00 84.81 71 GLY A CA 1
ATOM 530 C C . GLY A 1 71 ? -5.121 11.657 4.662 1.00 84.81 71 GLY A C 1
ATOM 531 O O . GLY A 1 71 ? -5.967 12.518 4.424 1.00 84.81 71 GLY A O 1
ATOM 532 N N . HIS A 1 72 ? -4.767 10.750 3.751 1.00 89.69 72 HIS A N 1
ATOM 533 C CA . HIS A 1 72 ? -5.293 10.690 2.385 1.00 89.69 72 HIS A CA 1
ATOM 534 C C . HIS A 1 72 ? -6.664 10.013 2.351 1.00 89.69 72 HIS A C 1
ATOM 536 O O . HIS A 1 72 ? -6.798 8.843 1.988 1.00 89.69 72 HIS A O 1
ATOM 542 N N . VAL A 1 73 ? -7.697 10.764 2.740 1.00 88.69 73 VAL A N 1
ATOM 543 C CA . VAL A 1 73 ? -9.079 10.268 2.868 1.00 88.69 73 VAL A CA 1
ATOM 544 C C . VAL A 1 73 ? -9.613 9.686 1.557 1.00 88.69 73 VAL A C 1
ATOM 546 O O . VAL A 1 73 ? -10.274 8.651 1.584 1.00 88.69 73 VAL A O 1
ATOM 549 N N . ASP A 1 74 ? -9.309 10.307 0.416 1.00 91.81 74 ASP A N 1
ATOM 550 C CA . ASP A 1 74 ? -9.811 9.857 -0.889 1.00 91.81 74 ASP A CA 1
ATOM 551 C C . ASP A 1 74 ? -9.240 8.492 -1.281 1.00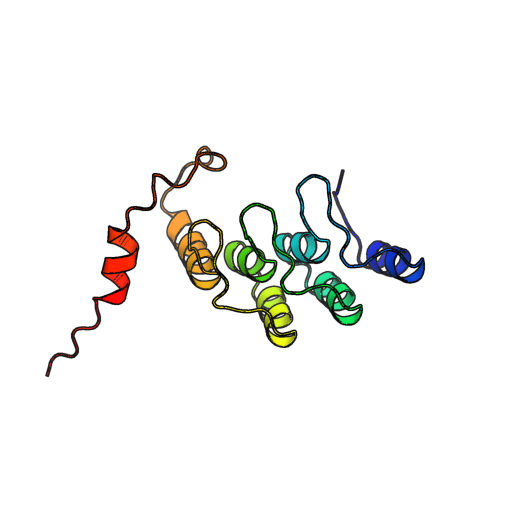 91.81 74 ASP A C 1
ATOM 553 O O . ASP A 1 74 ? -9.963 7.627 -1.773 1.00 91.81 74 ASP A O 1
ATOM 557 N N . VAL A 1 75 ? -7.953 8.268 -1.002 1.00 92.69 75 VAL A N 1
ATOM 558 C CA . VAL A 1 75 ? -7.318 6.961 -1.200 1.00 92.69 75 VAL A CA 1
ATOM 559 C C . VAL A 1 75 ? -7.887 5.946 -0.215 1.00 92.69 75 VAL A C 1
ATOM 561 O O . VAL A 1 75 ? -8.199 4.829 -0.613 1.00 92.69 75 VAL A O 1
ATOM 564 N N . ALA A 1 76 ? -8.044 6.318 1.058 1.00 90.31 76 ALA A N 1
ATOM 565 C CA . ALA A 1 76 ? -8.580 5.417 2.073 1.00 90.31 76 ALA A CA 1
ATOM 566 C C . ALA A 1 76 ? -9.997 4.943 1.718 1.00 90.31 76 ALA A C 1
ATOM 568 O O . ALA A 1 76 ? -10.262 3.748 1.782 1.00 90.31 76 ALA A O 1
ATOM 569 N N . ARG A 1 77 ? -10.881 5.849 1.271 1.00 90.50 77 ARG A N 1
ATOM 570 C CA . ARG A 1 77 ? -12.210 5.476 0.756 1.00 90.50 77 ARG A CA 1
ATOM 571 C C . ARG A 1 77 ? -12.104 4.513 -0.413 1.00 90.50 77 ARG A C 1
ATOM 573 O O . ARG A 1 77 ? -12.740 3.473 -0.388 1.00 90.50 77 ARG A O 1
ATOM 580 N N . LEU A 1 78 ? -11.253 4.830 -1.384 1.00 93.81 78 LEU A N 1
ATOM 581 C CA . LEU A 1 78 ? -11.086 3.996 -2.564 1.00 93.81 78 LEU A CA 1
ATOM 582 C C . LEU A 1 78 ? -10.605 2.582 -2.195 1.00 93.81 78 LEU A C 1
ATOM 584 O O . LEU A 1 78 ? -11.118 1.600 -2.712 1.00 93.81 78 LEU A O 1
ATOM 588 N N . LEU A 1 79 ? -9.661 2.453 -1.264 1.00 92.56 79 LEU A N 1
ATOM 589 C CA . LEU A 1 79 ? -9.204 1.151 -0.773 1.00 92.56 79 LEU A CA 1
ATOM 590 C C . LEU A 1 79 ? -10.332 0.372 -0.076 1.00 92.56 79 LEU A C 1
ATOM 592 O O . LEU A 1 79 ? -10.457 -0.832 -0.285 1.00 92.56 79 LEU A O 1
ATOM 596 N N . LEU A 1 80 ? -11.164 1.047 0.722 1.00 90.00 80 LEU A N 1
ATOM 597 C CA . LEU A 1 80 ? -12.318 0.437 1.390 1.00 90.00 80 LEU A CA 1
ATOM 598 C C . LEU A 1 80 ? -13.389 -0.029 0.401 1.00 90.00 80 LEU A C 1
ATOM 600 O O . LEU A 1 80 ? -13.917 -1.127 0.559 1.00 90.00 80 LEU A O 1
ATOM 604 N N . ASP A 1 81 ? -13.655 0.755 -0.644 1.00 92.94 81 ASP A N 1
ATOM 605 C CA . ASP A 1 81 ? -14.588 0.385 -1.715 1.00 92.94 81 ASP A CA 1
ATOM 606 C C . ASP A 1 81 ? -14.125 -0.882 -2.458 1.00 92.94 81 ASP A C 1
ATOM 608 O O . ASP A 1 81 ? -14.943 -1.665 -2.937 1.00 92.94 81 ASP A O 1
ATOM 612 N N . HIS A 1 82 ? -12.810 -1.120 -2.500 1.00 92.31 82 HIS A N 1
ATOM 613 C CA . HIS A 1 82 ? -12.195 -2.330 -3.049 1.00 92.31 82 HIS A CA 1
ATOM 614 C C . HIS A 1 82 ? -11.951 -3.442 -2.007 1.00 92.31 82 HIS A C 1
ATOM 616 O O . HIS A 1 82 ? -11.262 -4.417 -2.305 1.00 92.31 82 HIS A O 1
ATOM 622 N N . GLY A 1 83 ? -12.528 -3.336 -0.806 1.00 89.88 83 GLY A N 1
ATOM 623 C CA . GLY A 1 83 ? -12.534 -4.410 0.192 1.00 89.88 83 GLY A CA 1
ATOM 624 C C . GLY A 1 83 ? -11.357 -4.420 1.169 1.00 89.88 83 GLY A C 1
ATOM 625 O O . GLY A 1 83 ? -11.132 -5.435 1.824 1.00 89.88 83 GLY A O 1
ATOM 626 N N . ALA A 1 84 ? -10.608 -3.320 1.303 1.00 89.31 84 ALA A N 1
ATOM 627 C CA . ALA A 1 84 ? -9.565 -3.220 2.323 1.00 89.31 84 ALA A CA 1
ATOM 628 C C . ALA A 1 84 ? -10.128 -3.462 3.736 1.00 89.31 84 ALA A C 1
ATOM 630 O O . ALA A 1 84 ? -11.162 -2.909 4.113 1.00 89.31 84 ALA A O 1
ATOM 631 N N . ASP A 1 85 ? -9.402 -4.231 4.548 1.00 83.31 85 ASP A N 1
ATOM 632 C CA . ASP A 1 85 ? -9.791 -4.485 5.933 1.00 83.31 85 ASP A CA 1
ATOM 633 C C . ASP A 1 85 ? -9.357 -3.321 6.835 1.00 83.31 85 ASP A C 1
ATOM 635 O O . ASP A 1 85 ? -8.169 -3.060 7.045 1.00 83.31 85 ASP A O 1
ATOM 639 N N . LEU A 1 86 ? -10.347 -2.619 7.386 1.00 78.69 86 LEU A N 1
ATOM 640 C CA . LEU A 1 86 ? -10.152 -1.493 8.300 1.00 78.69 86 LEU A CA 1
ATOM 641 C C . LEU A 1 86 ? -9.681 -1.918 9.698 1.00 78.69 86 LEU A C 1
ATOM 643 O O . LEU A 1 86 ? -9.172 -1.080 10.444 1.00 78.69 86 LEU A O 1
ATOM 647 N N . ASN A 1 87 ? -9.810 -3.200 10.042 1.00 77.31 87 ASN A N 1
ATOM 648 C CA . ASN A 1 87 ? -9.340 -3.767 11.304 1.00 77.31 87 ASN A CA 1
ATOM 649 C C . ASN A 1 87 ? -7.946 -4.388 11.195 1.00 77.31 87 ASN A C 1
ATOM 651 O O . ASN A 1 87 ? -7.383 -4.791 12.212 1.00 77.31 87 ASN A O 1
ATOM 655 N N . GLN A 1 88 ? -7.371 -4.454 9.994 1.00 77.69 88 GLN A N 1
ATOM 656 C CA . GLN A 1 88 ? -6.052 -5.034 9.796 1.00 77.69 88 GLN A CA 1
ATOM 657 C C . GLN A 1 88 ? -4.991 -4.184 10.499 1.00 77.69 88 GLN A C 1
ATOM 659 O O . GLN A 1 88 ? -4.762 -3.028 10.141 1.00 77.69 88 GLN A O 1
ATOM 664 N N . THR A 1 89 ? -4.326 -4.761 11.497 1.00 77.25 89 THR A N 1
ATOM 665 C CA . THR A 1 89 ? -3.294 -4.074 12.273 1.00 77.25 89 THR A CA 1
ATOM 666 C C . THR A 1 89 ? -1.891 -4.371 11.761 1.00 77.25 89 THR A C 1
ATOM 668 O O . THR A 1 89 ? -1.626 -5.452 11.235 1.00 77.25 89 THR A O 1
ATOM 671 N N . THR A 1 90 ? -0.969 -3.436 11.984 1.00 76.31 90 THR A N 1
ATOM 672 C CA . THR A 1 90 ? 0.469 -3.667 11.775 1.00 76.31 90 THR A CA 1
ATOM 673 C C . THR A 1 90 ? 1.032 -4.685 12.772 1.00 76.31 90 THR A C 1
ATOM 675 O O . THR A 1 90 ? 0.335 -5.111 13.699 1.00 76.31 90 THR A O 1
ATOM 678 N N . CYS A 1 91 ? 2.314 -5.048 12.631 1.00 73.88 91 CYS A N 1
ATOM 679 C CA . CYS A 1 91 ? 3.003 -5.894 13.615 1.00 73.88 91 CYS A CA 1
ATOM 680 C C . CYS A 1 91 ? 2.992 -5.303 15.036 1.00 73.88 91 CYS A C 1
ATOM 682 O O . CYS A 1 91 ? 3.026 -6.048 16.010 1.00 73.88 91 CYS A O 1
ATOM 684 N N . ASP A 1 92 ? 2.868 -3.979 15.147 1.00 66.88 92 ASP A N 1
ATOM 685 C CA . ASP A 1 92 ? 2.792 -3.249 16.417 1.00 66.88 92 ASP A CA 1
ATOM 686 C C . ASP A 1 92 ? 1.358 -3.166 16.977 1.00 66.88 92 ASP A C 1
ATOM 688 O O . ASP A 1 92 ? 1.106 -2.470 17.960 1.00 66.88 92 ASP A O 1
ATOM 692 N N . GLY A 1 93 ? 0.389 -3.833 16.339 1.00 74.25 93 GLY A N 1
ATOM 693 C CA . GLY A 1 93 ? -1.017 -3.817 16.746 1.00 74.25 93 GLY A CA 1
ATOM 694 C C . GLY A 1 93 ? -1.746 -2.504 16.441 1.00 74.25 93 GLY A C 1
ATOM 695 O O . GLY A 1 93 ? -2.833 -2.268 16.967 1.00 74.25 93 GLY A O 1
ATOM 696 N N . LEU A 1 94 ? -1.178 -1.631 15.601 1.00 73.00 94 LEU A N 1
ATOM 697 C CA . LEU A 1 94 ? -1.800 -0.356 15.242 1.00 73.00 94 LEU A CA 1
ATOM 698 C C . LEU A 1 94 ? -2.794 -0.540 14.096 1.00 73.00 94 LEU A C 1
ATOM 700 O O . LEU A 1 94 ? -2.427 -1.019 13.024 1.00 73.00 94 LEU A O 1
ATOM 704 N N . SER A 1 95 ? -4.037 -0.099 14.300 1.00 79.69 95 SER A N 1
ATOM 705 C CA . SER A 1 95 ? -5.041 -0.042 13.234 1.00 79.69 95 SER A CA 1
ATOM 706 C C . SER A 1 95 ? -4.877 1.220 12.367 1.00 79.69 95 SER A C 1
ATOM 708 O O . SER A 1 95 ? -4.319 2.225 12.829 1.00 79.69 95 SER A O 1
ATOM 710 N N . PRO A 1 96 ? -5.400 1.224 11.125 1.00 75.31 96 PRO A N 1
ATOM 711 C CA . PRO A 1 96 ? -5.435 2.409 10.269 1.00 75.31 96 PRO A CA 1
ATOM 712 C C . PRO A 1 96 ? -6.090 3.618 10.953 1.00 75.31 96 PRO A C 1
ATOM 714 O O . PRO A 1 96 ? -5.587 4.739 10.857 1.00 75.31 96 PRO A O 1
ATOM 717 N N . LEU A 1 97 ? -7.165 3.390 11.717 1.00 73.62 97 LEU A N 1
ATOM 718 C CA . LEU A 1 97 ? -7.849 4.439 12.476 1.00 73.62 97 LEU A CA 1
ATOM 719 C C . LEU A 1 97 ? -6.955 5.021 13.579 1.00 73.62 97 LEU A C 1
ATOM 721 O O . LEU A 1 97 ? -6.853 6.243 13.706 1.00 73.62 97 LEU A O 1
ATOM 725 N N . CYS A 1 98 ? -6.262 4.164 14.339 1.00 72.31 98 CYS A N 1
ATOM 726 C CA . CYS A 1 98 ? -5.281 4.616 15.323 1.00 72.31 98 CYS A CA 1
ATOM 727 C C . CYS A 1 98 ? -4.201 5.473 14.655 1.00 72.31 98 CYS A C 1
ATOM 729 O O . CYS A 1 98 ? -3.864 6.534 15.173 1.00 72.31 98 CYS A O 1
ATOM 731 N N . ALA A 1 99 ? -3.700 5.070 13.484 1.00 71.44 99 ALA A N 1
ATOM 732 C CA . ALA A 1 99 ? -2.674 5.812 12.753 1.00 71.44 99 ALA A CA 1
ATOM 733 C C . ALA A 1 99 ? -3.126 7.233 12.367 1.00 71.44 99 ALA A C 1
ATOM 735 O O . ALA A 1 99 ? -2.371 8.190 12.561 1.00 71.44 99 ALA A O 1
ATOM 736 N N . ALA A 1 100 ? -4.364 7.381 11.884 1.00 71.94 100 ALA A N 1
ATOM 737 C CA . ALA A 1 100 ? -4.948 8.680 11.546 1.00 71.94 100 ALA A CA 1
ATOM 738 C C . ALA A 1 100 ? -5.084 9.593 12.777 1.00 71.94 100 ALA A C 1
ATOM 740 O O . ALA A 1 100 ? -4.738 10.777 12.728 1.00 71.94 100 ALA A O 1
ATOM 741 N N . ILE A 1 101 ? -5.539 9.039 13.908 1.00 71.12 101 ILE A N 1
ATOM 742 C CA . ILE A 1 101 ? -5.668 9.779 15.172 1.00 71.12 101 ILE A CA 1
ATOM 743 C C . ILE A 1 101 ? -4.286 10.185 15.691 1.00 71.12 101 ILE A C 1
ATOM 745 O O . ILE A 1 101 ? -4.065 11.357 15.997 1.00 71.12 101 ILE A O 1
ATOM 749 N N . PHE A 1 102 ? -3.326 9.256 15.732 1.00 65.75 102 PHE A N 1
ATOM 750 C CA . PHE A 1 102 ? -1.970 9.546 16.185 1.00 65.75 102 PHE A CA 1
ATOM 751 C C . PHE A 1 102 ? -1.294 10.591 15.309 1.00 65.75 102 PHE A C 1
ATOM 753 O O . PHE A 1 102 ? -0.637 11.459 15.861 1.00 65.75 102 PHE A O 1
ATOM 760 N N . LYS A 1 103 ? -1.467 10.602 13.982 1.00 66.12 103 LYS A N 1
ATOM 761 C CA . LYS A 1 103 ? -0.911 11.681 13.147 1.00 66.12 103 LYS A CA 1
ATOM 762 C C . LYS A 1 103 ? -1.460 13.053 13.547 1.00 66.12 103 LYS A C 1
ATOM 764 O O . LYS A 1 103 ? -0.695 14.012 13.624 1.00 66.12 103 LYS A O 1
ATOM 769 N N . LYS A 1 104 ? -2.760 13.130 13.846 1.00 56.62 104 LYS A N 1
ATOM 770 C CA . LYS A 1 104 ? -3.441 14.365 14.261 1.00 56.62 104 LYS A CA 1
ATOM 771 C C . LYS A 1 104 ? -3.012 14.829 15.660 1.00 56.62 104 LYS A C 1
ATOM 773 O O . LYS A 1 104 ? -2.868 16.025 15.879 1.00 56.62 104 LYS A O 1
ATOM 778 N N . VAL A 1 105 ? -2.749 13.894 16.578 1.00 49.91 105 VAL A N 1
ATOM 779 C CA . VAL A 1 105 ? -2.281 14.169 17.954 1.00 49.91 105 VAL A CA 1
ATOM 780 C C . VAL A 1 105 ? -0.763 14.426 18.013 1.00 49.91 105 VAL A C 1
ATOM 782 O O . VAL A 1 105 ? -0.299 15.269 18.777 1.00 49.91 105 VAL A O 1
ATOM 785 N N . ARG A 1 106 ? 0.032 13.766 17.162 1.00 43.91 106 ARG A N 1
ATOM 786 C CA . ARG A 1 106 ? 1.506 13.859 17.116 1.00 43.91 106 ARG A CA 1
ATOM 787 C C . ARG A 1 106 ? 2.043 15.173 16.553 1.00 43.91 106 ARG A C 1
ATOM 789 O O . ARG A 1 106 ? 3.246 15.388 16.638 1.00 43.91 106 ARG A O 1
ATOM 796 N N . VAL A 1 107 ? 1.196 16.079 16.054 1.00 42.66 107 VAL A N 1
ATOM 797 C CA . VAL A 1 107 ? 1.622 17.468 15.786 1.00 42.66 107 VAL A CA 1
ATOM 798 C C . VAL A 1 107 ? 2.067 18.175 17.084 1.00 42.66 107 VAL A C 1
ATOM 800 O O . VAL A 1 107 ? 2.811 19.144 17.009 1.00 42.66 107 VAL A O 1
ATOM 803 N N . ALA A 1 108 ? 1.707 17.664 18.272 1.00 37.06 108 ALA A N 1
ATOM 804 C CA . ALA A 1 108 ? 2.100 18.259 19.554 1.00 37.06 108 ALA A CA 1
ATOM 805 C C . ALA A 1 108 ? 3.339 17.633 20.232 1.00 37.06 108 ALA A C 1
ATOM 807 O O . ALA A 1 108 ? 3.943 18.283 21.079 1.00 37.06 108 ALA A O 1
ATOM 808 N N . ALA A 1 109 ? 3.745 16.405 19.895 1.00 41.41 109 ALA A N 1
ATOM 809 C CA . ALA A 1 109 ? 4.919 15.770 20.501 1.00 41.41 109 ALA A CA 1
ATOM 810 C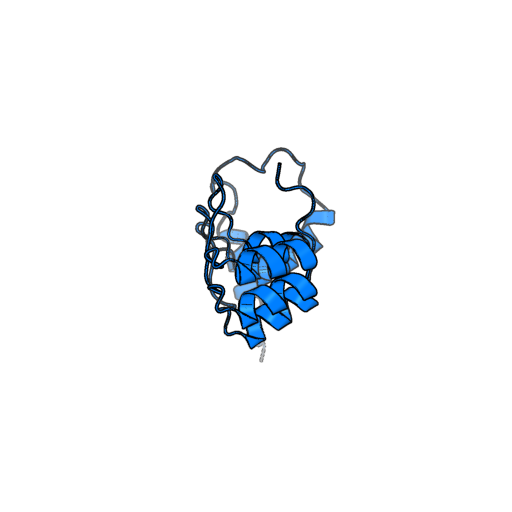 C . ALA A 1 109 ? 5.334 14.524 19.712 1.00 41.41 109 ALA A C 1
ATOM 812 O O . ALA A 1 109 ? 4.592 13.548 19.693 1.00 41.41 109 ALA A O 1
ATOM 813 N N . MET A 1 110 ? 6.490 14.566 19.046 1.00 36.75 110 MET A N 1
ATOM 814 C CA . MET A 1 110 ? 7.526 13.517 19.025 1.00 36.75 110 MET A CA 1
ATOM 815 C C . MET A 1 110 ? 8.607 13.903 17.987 1.00 36.75 110 MET A C 1
ATOM 817 O O . MET A 1 110 ? 8.261 14.151 16.829 1.00 36.75 110 MET A O 1
ATOM 821 N N . PRO A 1 111 ? 9.901 13.941 18.363 1.00 37.94 111 PRO A N 1
ATOM 822 C CA . PRO A 1 111 ? 11.006 14.258 17.458 1.00 37.94 111 PRO A CA 1
ATOM 823 C C . PRO A 1 111 ? 11.262 13.144 16.430 1.00 37.94 111 PRO A C 1
ATOM 825 O O . PRO A 1 111 ? 10.962 11.971 16.653 1.00 37.94 111 PRO A O 1
ATOM 828 N N . SER A 1 112 ? 11.831 13.540 15.291 1.00 43.94 112 SER A N 1
ATOM 829 C CA . SER A 1 112 ? 12.025 12.748 14.066 1.00 43.94 112 SER A CA 1
ATOM 830 C C . SER A 1 112 ? 12.922 11.499 14.200 1.00 43.94 112 SER A C 1
ATOM 832 O O . SER A 1 112 ? 13.031 10.744 13.236 1.00 43.94 112 SER A O 1
ATOM 834 N N . ASP A 1 113 ? 13.543 11.257 15.357 1.00 37.44 113 ASP A N 1
ATOM 835 C CA . ASP A 1 113 ? 14.593 10.238 15.539 1.00 37.44 113 ASP A CA 1
ATOM 836 C C . ASP A 1 113 ? 14.105 8.830 15.932 1.00 37.44 113 ASP A C 1
ATOM 838 O O . ASP A 1 113 ? 14.904 7.905 16.044 1.00 37.44 113 ASP A O 1
ATOM 842 N N . VAL A 1 114 ? 12.798 8.604 16.103 1.00 47.41 114 VAL A N 1
ATOM 843 C CA . VAL A 1 114 ? 12.265 7.290 16.547 1.00 47.41 114 VAL A CA 1
ATOM 844 C C . VAL A 1 114 ? 11.686 6.464 15.386 1.00 47.41 114 VAL A C 1
ATOM 846 O O . VAL A 1 114 ? 10.945 5.509 15.585 1.00 47.41 114 VAL A O 1
ATOM 849 N N . ALA A 1 115 ? 12.020 6.791 14.136 1.00 43.59 115 ALA A N 1
ATOM 850 C CA . ALA A 1 115 ? 11.521 6.053 12.970 1.00 43.59 115 ALA A CA 1
ATOM 851 C C . ALA A 1 115 ? 12.155 4.654 12.781 1.00 43.59 115 ALA A C 1
ATOM 853 O O . ALA A 1 115 ? 11.764 3.949 11.853 1.00 43.59 115 ALA A O 1
ATOM 854 N N . ASN A 1 116 ? 13.115 4.246 13.625 1.00 37.47 116 ASN A N 1
ATOM 855 C CA . ASN A 1 116 ? 13.864 2.993 13.448 1.00 37.47 116 ASN A CA 1
ATOM 856 C C . ASN A 1 116 ? 14.108 2.175 14.738 1.00 37.47 116 ASN A C 1
ATOM 858 O O . ASN A 1 116 ? 14.967 1.298 14.755 1.00 37.47 116 ASN A O 1
ATOM 862 N N . GLY A 1 117 ? 13.388 2.460 15.826 1.00 33.00 117 GLY A N 1
ATOM 863 C CA . GLY A 1 117 ? 13.509 1.729 17.092 1.00 33.00 117 GLY A CA 1
ATOM 864 C C . GLY A 1 117 ? 12.265 0.890 17.355 1.00 33.00 117 GLY A C 1
ATOM 865 O O . GLY A 1 117 ? 11.163 1.428 17.339 1.00 33.00 117 GLY A O 1
ATOM 866 N N . GLY A 1 118 ? 12.455 -0.413 17.564 1.00 36.25 118 GLY A N 1
ATOM 867 C CA . GLY A 1 118 ? 11.400 -1.394 17.799 1.00 36.25 118 GLY A CA 1
ATOM 868 C C . GLY A 1 118 ? 10.430 -1.044 18.931 1.00 36.25 118 GLY A C 1
ATOM 869 O O . GLY A 1 118 ? 10.681 -0.189 19.778 1.00 36.25 118 GLY A O 1
ATOM 870 N N . ALA A 1 119 ? 9.301 -1.746 18.900 1.00 41.31 119 ALA A N 1
ATOM 871 C CA . ALA A 1 119 ? 8.138 -1.639 19.768 1.00 41.31 119 ALA A CA 1
ATOM 872 C C . ALA A 1 119 ? 8.408 -1.889 21.269 1.00 41.31 119 ALA A C 1
ATOM 874 O O . ALA A 1 119 ? 7.878 -2.829 21.853 1.00 41.31 119 ALA A O 1
ATOM 875 N N . GLU A 1 120 ? 9.177 -1.019 21.924 1.00 38.72 120 GLU A N 1
ATOM 876 C CA . GLU A 1 120 ? 9.276 -0.964 23.392 1.00 38.72 120 GLU A CA 1
ATOM 877 C C . GLU A 1 120 ? 8.605 0.274 24.008 1.00 38.72 120 GLU A C 1
ATOM 879 O O . GLU A 1 120 ? 8.587 0.412 25.225 1.00 38.72 120 GLU A O 1
ATOM 884 N N . TYR A 1 121 ? 8.004 1.168 23.209 1.00 44.28 121 TYR A N 1
ATOM 885 C CA . TYR A 1 121 ? 7.559 2.480 23.713 1.00 44.28 121 TYR A CA 1
ATOM 886 C C . TYR A 1 121 ? 6.066 2.804 23.581 1.00 44.28 121 TYR A C 1
ATOM 888 O O . TYR A 1 121 ? 5.662 3.951 23.775 1.00 44.28 121 TYR A O 1
ATOM 896 N N . LEU A 1 122 ? 5.220 1.818 23.278 1.00 45.66 122 LEU A N 1
ATOM 897 C CA . LEU A 1 122 ? 3.764 1.988 23.320 1.00 45.66 122 LEU A CA 1
ATOM 898 C C . LEU A 1 122 ? 3.197 1.134 24.444 1.00 45.66 122 LEU A C 1
ATOM 900 O O . LEU A 1 122 ? 2.586 0.086 24.245 1.00 45.66 122 LEU A O 1
ATOM 904 N N . ASP A 1 123 ? 3.475 1.620 25.648 1.00 40.66 123 ASP A N 1
ATOM 905 C CA . ASP A 1 123 ? 2.900 1.166 26.897 1.00 40.66 123 ASP A CA 1
ATOM 906 C C . ASP A 1 123 ? 1.394 0.893 26.725 1.00 40.66 123 ASP A C 1
ATOM 908 O O . ASP A 1 123 ? 0.602 1.769 26.351 1.00 40.66 123 ASP A O 1
ATOM 912 N N . ARG A 1 124 ? 1.009 -0.360 26.998 1.00 44.47 124 ARG A N 1
ATOM 913 C CA . ARG A 1 124 ? -0.372 -0.867 26.986 1.00 44.47 124 ARG A CA 1
ATOM 914 C C . ARG A 1 124 ? -1.345 0.007 27.797 1.00 44.47 124 ARG A C 1
ATOM 916 O O . ARG A 1 124 ? -2.554 -0.163 27.645 1.00 44.47 124 ARG A O 1
ATOM 923 N N . SER A 1 125 ? -0.867 0.937 28.628 1.00 42.59 125 SER A N 1
ATOM 924 C CA . SER A 1 125 ? -1.699 1.844 29.423 1.00 42.59 125 SER A CA 1
ATOM 925 C C . SER A 1 125 ? -2.473 2.869 28.594 1.00 42.59 125 SER A C 1
ATOM 927 O O . SER A 1 125 ? -3.610 3.175 28.949 1.00 42.59 125 SER A O 1
ATOM 929 N N . LEU A 1 126 ? -1.936 3.378 27.478 1.00 49.44 126 LEU A N 1
ATOM 930 C CA . LEU A 1 126 ? -2.593 4.479 26.747 1.00 49.44 126 LEU A CA 1
ATOM 931 C C . LEU A 1 126 ? -3.773 3.998 25.883 1.00 49.44 126 LEU A C 1
ATOM 933 O O . LEU A 1 126 ? -4.794 4.678 25.791 1.00 49.44 126 LEU A O 1
ATOM 937 N N . LEU A 1 127 ? -3.678 2.785 25.324 1.00 47.91 127 LEU A N 1
ATOM 938 C CA . LEU A 1 127 ? -4.768 2.162 24.563 1.00 47.91 127 LEU A CA 1
ATOM 939 C C . LEU A 1 127 ? -5.869 1.606 25.486 1.00 47.91 127 LEU A C 1
ATOM 941 O O . LEU A 1 127 ? -7.053 1.701 25.168 1.00 47.91 127 LEU A O 1
ATOM 945 N N . LYS A 1 128 ? -5.501 1.084 26.667 1.00 44.12 128 LYS A N 1
ATOM 946 C CA . LYS A 1 128 ? -6.464 0.563 27.652 1.00 44.12 128 LYS A CA 1
ATOM 947 C C . LYS A 1 128 ? -7.280 1.678 28.321 1.00 44.12 128 LYS A C 1
ATOM 949 O O . LYS A 1 128 ? -8.442 1.458 28.649 1.00 44.12 128 LYS A O 1
ATOM 954 N N . ALA A 1 129 ? -6.709 2.877 28.462 1.00 45.78 129 ALA A N 1
ATOM 955 C CA . ALA A 1 129 ? -7.403 4.038 29.019 1.00 45.78 129 ALA A CA 1
ATOM 956 C C . ALA A 1 129 ? -8.520 4.580 28.106 1.00 45.78 129 ALA A C 1
ATOM 958 O O . ALA A 1 129 ? -9.554 5.012 28.607 1.00 45.78 129 ALA A O 1
ATOM 959 N N . HIS A 1 130 ? -8.362 4.521 26.778 1.00 45.19 130 HIS A N 1
ATOM 960 C CA . HIS A 1 130 ? -9.387 5.023 25.849 1.00 45.19 130 HIS A CA 1
ATOM 961 C C . HIS A 1 130 ? -10.577 4.065 25.675 1.00 45.19 130 HIS A C 1
ATOM 963 O O . HIS A 1 130 ? -11.680 4.517 25.385 1.00 45.19 130 HIS A O 1
ATOM 969 N N . LEU A 1 131 ? -10.383 2.757 25.890 1.00 44.03 131 LEU A N 1
ATOM 970 C CA . LEU A 1 131 ? -11.460 1.765 25.778 1.00 44.03 131 LEU A CA 1
ATOM 971 C C . LEU A 1 131 ? -12.309 1.639 27.062 1.00 44.03 131 LEU A C 1
ATOM 973 O O . LEU A 1 131 ? -13.422 1.130 27.003 1.00 44.03 131 LEU A O 1
ATOM 977 N N . HIS A 1 132 ? -11.822 2.125 28.212 1.00 41.09 132 HIS A N 1
ATOM 978 C CA . HIS A 1 132 ? -12.545 2.069 29.494 1.00 41.09 132 HIS A CA 1
ATOM 979 C C . HIS A 1 132 ? -13.293 3.360 29.878 1.00 41.09 132 HIS A C 1
ATOM 981 O O . HIS A 1 132 ? -13.980 3.374 30.896 1.00 41.09 132 HIS A O 1
ATOM 987 N N . ALA A 1 133 ? -13.204 4.431 29.083 1.00 40.00 133 ALA A N 1
ATOM 988 C CA . ALA A 1 133 ? -13.785 5.741 29.402 1.00 40.00 133 ALA A CA 1
ATOM 989 C C . ALA A 1 133 ? -15.219 5.953 28.869 1.00 40.00 133 ALA A C 1
ATOM 991 O O . ALA A 1 133 ? -15.594 7.072 28.528 1.00 40.00 133 ALA A O 1
ATOM 992 N N . ALA A 1 134 ? -16.037 4.899 28.826 1.00 36.09 134 ALA A N 1
ATOM 993 C CA . ALA A 1 134 ? -17.490 5.039 28.764 1.00 36.09 134 ALA A CA 1
ATOM 994 C C . ALA A 1 134 ? -18.094 4.575 30.100 1.00 36.09 134 ALA A C 1
ATOM 996 O O . ALA A 1 134 ? -18.508 3.419 30.212 1.00 36.09 134 ALA A O 1
ATOM 997 N N . PRO A 1 135 ? -18.133 5.432 31.136 1.00 36.97 135 PRO A N 1
ATOM 998 C CA . PRO A 1 135 ? -19.058 5.220 32.230 1.00 36.97 135 PRO A CA 1
ATOM 999 C C . PRO A 1 135 ? -20.458 5.513 31.684 1.00 36.97 135 PRO A C 1
ATOM 1001 O O . PRO A 1 135 ? -20.817 6.658 31.418 1.00 36.97 135 PRO A O 1
ATOM 1004 N N . ILE A 1 136 ? -21.244 4.462 31.464 1.00 40.75 136 ILE A N 1
ATOM 1005 C CA . ILE A 1 136 ? -22.693 4.607 31.363 1.00 40.75 136 ILE A CA 1
ATOM 1006 C C . ILE A 1 136 ? -23.175 4.751 32.812 1.00 40.75 136 ILE A C 1
ATOM 1008 O O . ILE A 1 136 ? -23.477 3.760 33.469 1.00 40.75 136 ILE A O 1
ATOM 1012 N N . GLU A 1 137 ? -23.143 5.970 33.353 1.00 38.72 137 GLU A N 1
ATOM 1013 C CA . GLU A 1 137 ? -23.887 6.297 34.572 1.00 38.72 137 GLU A CA 1
ATOM 1014 C C . GLU A 1 137 ? -25.340 6.591 34.184 1.00 38.72 137 GLU A C 1
ATOM 1016 O O . GLU A 1 137 ? -25.635 7.652 33.634 1.00 38.72 137 GLU A O 1
ATOM 1021 N N . HIS A 1 138 ? -26.225 5.612 34.376 1.00 35.66 138 HIS A N 1
ATOM 1022 C CA . HIS A 1 138 ? -27.279 5.581 35.408 1.00 35.66 138 HIS A CA 1
ATOM 1023 C C . HIS A 1 138 ? -28.296 4.467 35.097 1.00 35.66 138 HIS A C 1
ATOM 1025 O O . HIS A 1 138 ? -28.692 4.319 33.921 1.00 35.66 138 HIS A O 1
#

Sequence (138 aa):
MLMMLSVSDVRIALARGHDVNCRDDSGRSLLYVASYGGRADIARVLLDRGADVHATRCDGSSPLFIASREGHVDVARLLLDHGADLNQTTCDGLSPLCAAIFKKVRVAAMPSDVANGGAEYLDRSLLKAHLHAAPIEH